Protein AF-A0A5R2MTB4-F1 (afdb_monomer)

Solvent-accessible surface area (backbone atoms only — not comparable to full-atom values): 5751 Å² total; per-residue (Å²): 139,72,75,44,76,37,57,49,99,86,66,50,75,76,49,72,48,70,83,84,78,91,50,62,71,60,52,53,50,53,51,49,52,56,50,51,51,52,52,51,54,51,52,53,53,51,52,52,53,51,50,52,51,50,50,54,56,41,57,78,72,37,96,46,72,67,54,30,52,53,53,50,51,50,52,54,53,52,50,50,53,54,49,55,50,52,61,56,47,56,59,58,63,74,65,72,126

Secondary structure (DSSP, 8-state):
--EEEEE-TTS-EEEEEEPPPP-HHHHHHHHHHHHHHHHHHHHHHHHHHHHHHHHHHHHTT-SSHHHHHHHHHHHHHHHHHHHHHHHHHHHHHTT--

Nearest PDB structures (foldseek):
  8jn2-assembly1_B  TM=5.077E-01  e=7.411E+00  dengue virus type 3

pLDDT: mean 89.37, std 12.82, range [38.25, 97.0]

Structure (mmCIF, N/CA/C/O backbone):
data_AF-A0A5R2MTB4-F1
#
_entry.id   AF-A0A5R2MTB4-F1
#
loop_
_atom_site.group_PDB
_atom_site.id
_atom_site.type_symbol
_atom_site.label_atom_id
_atom_site.label_alt_id
_atom_site.label_comp_id
_atom_site.label_asym_id
_atom_site.label_entity_id
_atom_site.label_seq_id
_atom_site.pdbx_PDB_ins_code
_atom_site.Cartn_x
_atom_site.Cartn_y
_atom_site.Cartn_z
_atom_site.occupancy
_atom_site.B_iso_or_equiv
_atom_site.auth_seq_id
_atom_site.auth_comp_id
_atom_site.auth_asym_id
_atom_site.auth_atom_id
_atom_site.pdbx_PDB_model_num
ATOM 1 N N . LEU A 1 1 ? -23.530 8.065 26.859 1.00 66.44 1 LEU A N 1
ATOM 2 C CA . LEU A 1 1 ? -23.652 7.293 28.114 1.00 66.44 1 LEU A CA 1
ATOM 3 C C . LEU A 1 1 ? -24.915 7.785 28.793 1.00 66.44 1 LEU A C 1
ATOM 5 O O . LEU A 1 1 ? -24.937 8.940 29.187 1.00 66.44 1 LEU A O 1
ATOM 9 N N . THR A 1 2 ? -25.973 6.983 28.827 1.00 78.31 2 THR A N 1
ATOM 10 C CA . THR A 1 2 ? -27.250 7.410 29.415 1.00 78.31 2 THR A CA 1
ATOM 11 C C . THR A 1 2 ? -27.372 6.758 30.780 1.00 78.31 2 THR A C 1
ATOM 13 O O . THR A 1 2 ? -27.256 5.538 30.891 1.00 78.31 2 THR A O 1
ATOM 16 N N . ILE A 1 3 ? -27.518 7.577 31.817 1.00 88.56 3 ILE A N 1
ATOM 17 C CA . ILE A 1 3 ? -27.753 7.128 33.188 1.00 88.56 3 ILE A CA 1
ATOM 18 C C . ILE A 1 3 ? -29.171 7.554 33.531 1.00 88.56 3 ILE A C 1
ATOM 20 O O . ILE A 1 3 ? -29.490 8.741 33.463 1.00 88.56 3 ILE A O 1
ATOM 24 N N . SER A 1 4 ? -30.014 6.588 33.878 1.00 91.88 4 SER A N 1
ATOM 25 C CA . SER A 1 4 ? -31.405 6.844 34.238 1.00 91.88 4 SER A CA 1
ATOM 26 C C . SER A 1 4 ? -31.572 6.691 35.748 1.00 91.88 4 SER A C 1
ATOM 28 O O . SER A 1 4 ? -31.203 5.646 36.290 1.00 91.88 4 SER A O 1
ATOM 30 N N . PRO A 1 5 ? -32.110 7.698 36.457 1.00 93.25 5 PRO A N 1
ATOM 31 C CA . PRO A 1 5 ? -32.365 7.577 37.884 1.00 93.25 5 PRO A CA 1
ATOM 32 C C . PRO A 1 5 ? -33.518 6.601 38.127 1.00 93.25 5 PRO A C 1
ATOM 34 O O . PRO A 1 5 ? -34.577 6.712 37.511 1.00 93.25 5 PRO A O 1
ATOM 37 N N . VAL A 1 6 ? -33.328 5.670 39.056 1.00 93.94 6 VAL A N 1
ATOM 38 C CA . VAL A 1 6 ? -34.391 4.793 39.554 1.00 93.94 6 VAL A CA 1
ATOM 39 C C . VAL A 1 6 ? -35.018 5.482 40.758 1.00 93.94 6 VAL A C 1
ATOM 41 O O . VAL A 1 6 ? -34.313 5.845 41.703 1.00 93.94 6 VAL A O 1
ATOM 44 N N . ARG A 1 7 ? -36.332 5.708 40.71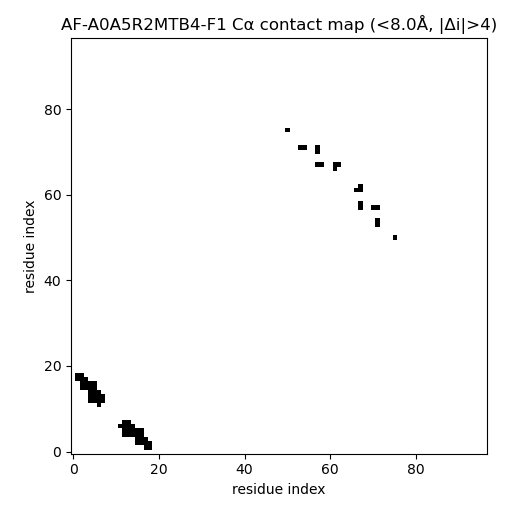2 1.00 96.69 7 ARG A N 1
ATOM 45 C CA . ARG A 1 7 ? -37.091 6.380 41.774 1.00 96.69 7 ARG A CA 1
ATOM 46 C C . ARG A 1 7 ? -38.009 5.388 42.479 1.00 96.69 7 ARG A C 1
ATOM 48 O O . ARG A 1 7 ? -38.539 4.487 41.837 1.00 96.69 7 ARG A O 1
ATOM 55 N N . ASN A 1 8 ? -38.195 5.556 43.784 1.00 94.25 8 ASN A N 1
ATOM 56 C CA . ASN A 1 8 ? -39.221 4.828 44.534 1.00 94.25 8 ASN A CA 1
ATOM 57 C C . ASN A 1 8 ? -40.617 5.461 44.329 1.00 94.25 8 ASN A C 1
ATOM 59 O O . ASN A 1 8 ? -40.749 6.488 43.662 1.00 94.25 8 ASN A O 1
ATOM 63 N N . ALA A 1 9 ? -41.656 4.877 44.936 1.00 94.25 9 ALA A N 1
ATOM 64 C CA . ALA A 1 9 ? -43.041 5.352 44.816 1.00 94.25 9 ALA A CA 1
ATOM 65 C C . ALA A 1 9 ? -43.263 6.799 45.306 1.00 94.25 9 ALA A C 1
ATOM 67 O O . ALA A 1 9 ? -44.195 7.455 44.856 1.00 94.25 9 ALA A O 1
ATOM 68 N N . SER A 1 10 ? -42.397 7.322 46.184 1.00 94.81 10 SER A N 1
ATOM 69 C CA . SER A 1 10 ? -42.436 8.719 46.638 1.00 94.81 10 SER A CA 1
ATOM 70 C C . SER A 1 10 ? -41.595 9.673 45.777 1.00 94.81 10 SER A C 1
ATOM 72 O O . SER A 1 10 ? -41.425 10.839 46.126 1.00 94.81 10 SER A O 1
ATOM 74 N N . GLY A 1 11 ? -41.040 9.202 44.655 1.00 92.81 11 GLY A N 1
ATOM 75 C CA . GLY A 1 11 ? -40.243 10.003 43.723 1.00 92.81 11 GLY A CA 1
ATOM 76 C C . GLY A 1 11 ? -38.782 10.231 44.142 1.00 92.81 11 GLY A C 1
ATOM 77 O O . GLY A 1 11 ? -38.019 10.846 43.384 1.00 92.81 11 GLY A O 1
ATOM 78 N N . ARG A 1 12 ? -38.351 9.713 45.301 1.00 96.50 12 ARG A N 1
ATOM 79 C CA . ARG A 1 12 ? -36.961 9.778 45.785 1.00 96.50 12 ARG A CA 1
ATOM 80 C C . ARG A 1 12 ? -36.077 8.902 44.898 1.00 96.50 12 ARG A C 1
ATOM 82 O O . ARG A 1 12 ? -36.415 7.752 44.629 1.00 96.50 12 ARG A O 1
ATOM 89 N N . ILE A 1 13 ? -34.937 9.430 44.454 1.00 95.12 13 ILE A N 1
ATOM 90 C CA . ILE A 1 13 ? -33.931 8.636 43.735 1.00 95.12 13 ILE A CA 1
ATOM 91 C C . ILE A 1 13 ? -33.340 7.616 44.712 1.00 95.12 13 ILE A C 1
ATOM 93 O O . ILE A 1 13 ? -32.851 7.993 45.774 1.00 95.12 13 ILE A O 1
ATOM 97 N N . VAL A 1 14 ? -33.398 6.340 44.344 1.00 95.12 14 VAL A N 1
ATOM 98 C CA . VAL A 1 14 ? -32.888 5.210 45.138 1.00 95.12 14 VAL A CA 1
ATOM 99 C C . VAL A 1 14 ? -31.780 4.439 44.421 1.00 95.12 14 VAL A C 1
ATOM 101 O O . VAL A 1 14 ? -31.163 3.559 45.007 1.00 95.12 14 VAL A O 1
ATOM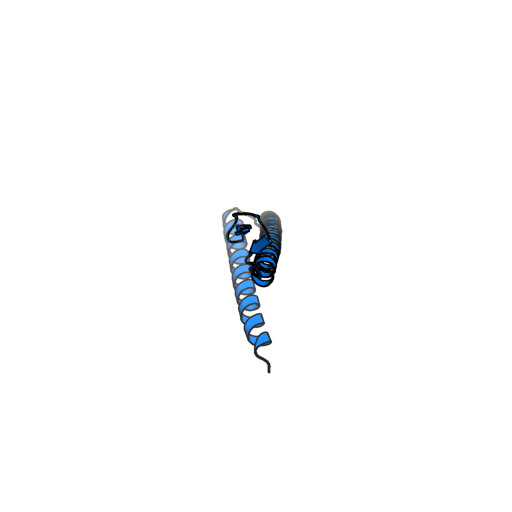 104 N N . GLY A 1 15 ? -31.496 4.776 43.163 1.00 93.56 15 GLY A N 1
ATOM 105 C CA . GLY A 1 15 ? -30.408 4.174 42.408 1.00 93.56 15 GLY A CA 1
ATOM 106 C C . GLY A 1 15 ? -30.264 4.770 41.017 1.00 93.56 15 GLY A C 1
ATOM 107 O O . GLY A 1 15 ? -30.956 5.720 40.642 1.00 93.56 15 GLY A O 1
ATOM 108 N N . ALA A 1 16 ? -29.367 4.181 40.239 1.00 93.19 16 ALA A N 1
ATOM 109 C CA . ALA A 1 16 ? -29.149 4.525 38.847 1.00 93.19 16 ALA A CA 1
ATOM 110 C C . ALA A 1 16 ? -29.105 3.245 38.015 1.00 93.19 16 ALA A C 1
ATOM 112 O O . ALA A 1 16 ? -28.408 2.294 38.363 1.00 93.19 16 ALA A O 1
ATOM 113 N N . SER A 1 17 ? -29.840 3.236 36.911 1.00 92.25 17 SER A N 1
ATOM 114 C CA . SER A 1 17 ? -29.741 2.199 35.894 1.00 92.25 17 SER A CA 1
ATOM 115 C C . SER A 1 17 ? -28.822 2.682 34.779 1.00 92.25 17 SER A C 1
ATOM 117 O O . SER A 1 17 ? -28.911 3.831 34.327 1.00 92.25 17 SER A O 1
ATOM 119 N N . LYS A 1 18 ? -27.919 1.805 34.344 1.00 89.94 18 LYS A N 1
ATOM 120 C CA . LYS A 1 18 ? -27.006 2.058 33.235 1.00 89.94 18 LYS A CA 1
ATOM 121 C C . LYS A 1 18 ? -26.806 0.784 32.431 1.00 89.94 18 LYS A C 1
ATOM 123 O O . LYS A 1 18 ? -26.637 -0.293 32.989 1.00 89.94 18 LYS A O 1
ATOM 128 N N . ILE A 1 19 ? -26.733 0.945 31.115 1.00 86.88 19 ILE A N 1
ATOM 129 C CA . ILE A 1 19 ? -26.306 -0.105 30.194 1.00 86.88 19 ILE A CA 1
ATOM 130 C C . ILE A 1 19 ? -24.844 0.166 29.830 1.00 86.88 19 ILE A C 1
ATOM 132 O O . ILE A 1 19 ? -24.515 1.229 29.293 1.00 86.88 19 ILE A O 1
ATOM 136 N N . ALA A 1 20 ? -23.959 -0.779 30.139 1.00 85.94 20 ALA A N 1
ATOM 137 C CA . ALA A 1 20 ? -22.591 -0.788 29.637 1.00 85.94 20 ALA A CA 1
ATOM 138 C C . ALA A 1 20 ? -22.526 -1.734 28.434 1.00 85.94 20 ALA A C 1
ATOM 140 O O . ALA A 1 20 ? -22.896 -2.899 28.542 1.00 85.94 20 ALA A O 1
ATOM 141 N N . ARG A 1 21 ? -22.089 -1.222 27.281 1.00 88.38 21 ARG A N 1
ATOM 142 C CA . ARG A 1 21 ? -21.806 -2.039 26.100 1.00 88.38 21 ARG A CA 1
ATOM 143 C C . ARG A 1 21 ? -20.301 -2.229 26.025 1.00 88.38 21 ARG A C 1
ATOM 145 O O . ARG A 1 21 ? -19.579 -1.233 25.994 1.00 88.38 21 ARG A O 1
ATOM 152 N N . ASP A 1 22 ? -19.854 -3.477 26.002 1.00 91.50 22 ASP A N 1
ATOM 153 C CA . ASP A 1 22 ? -18.458 -3.774 25.713 1.00 91.50 22 ASP A CA 1
ATOM 154 C C . ASP A 1 22 ? -18.155 -3.372 24.262 1.00 91.50 22 ASP A C 1
ATOM 156 O O . ASP A 1 22 ? -18.857 -3.762 23.328 1.00 91.50 22 ASP A O 1
ATOM 160 N N . ILE A 1 23 ? -17.148 -2.519 24.094 1.00 92.69 23 ILE A N 1
ATOM 161 C CA . ILE A 1 23 ? -16.662 -2.042 22.796 1.00 92.69 23 ILE A CA 1
ATOM 162 C C . ILE A 1 23 ? -15.178 -2.356 22.605 1.00 92.69 23 ILE A C 1
ATOM 164 O O . ILE A 1 23 ? -14.568 -1.826 21.679 1.00 92.69 23 ILE A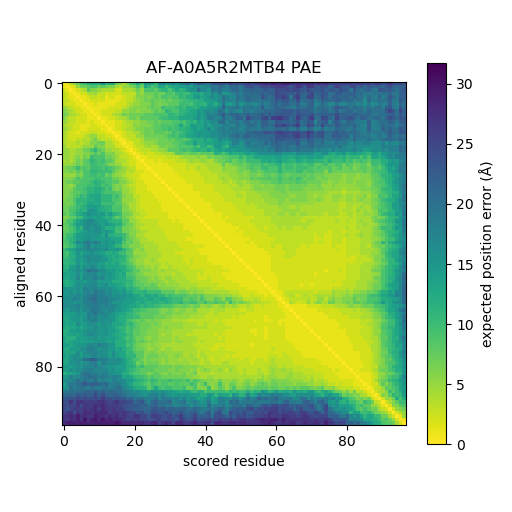 O 1
ATOM 168 N N . THR A 1 24 ? -14.589 -3.178 23.476 1.00 94.94 24 THR A N 1
ATOM 169 C CA . THR A 1 24 ? -13.150 -3.468 23.491 1.00 94.94 24 THR A CA 1
ATOM 170 C C . THR A 1 24 ? -12.703 -3.997 22.134 1.00 94.94 24 THR A C 1
ATOM 172 O O . THR A 1 24 ? -11.880 -3.368 21.475 1.00 94.94 24 THR A O 1
ATOM 175 N N . ALA A 1 25 ? -13.369 -5.038 21.625 1.00 95.75 25 ALA A N 1
ATOM 176 C CA . ALA A 1 25 ? -13.075 -5.606 20.309 1.00 95.75 25 ALA A CA 1
ATOM 177 C C . ALA A 1 25 ? -13.223 -4.587 19.159 1.00 95.75 25 ALA A C 1
ATOM 179 O O . ALA A 1 25 ? -12.412 -4.554 18.233 1.00 95.75 25 ALA A O 1
ATOM 180 N N . ALA A 1 26 ? -14.236 -3.715 19.221 1.00 94.75 26 ALA A N 1
ATOM 181 C CA . ALA A 1 26 ? -14.440 -2.679 18.208 1.00 94.75 26 ALA A CA 1
ATOM 182 C C . ALA A 1 26 ? -13.312 -1.634 18.231 1.00 94.75 26 ALA A C 1
ATOM 184 O O . ALA A 1 26 ? -12.823 -1.227 17.178 1.00 94.75 26 ALA A O 1
ATOM 185 N N . ARG A 1 27 ? -12.862 -1.232 19.427 1.00 95.94 27 ARG A N 1
ATOM 186 C CA . ARG A 1 27 ? -11.749 -0.291 19.614 1.00 95.94 27 ARG A CA 1
ATOM 187 C C . ARG A 1 27 ? -10.413 -0.883 19.186 1.00 95.94 27 ARG A C 1
ATOM 189 O O . ARG A 1 27 ? -9.642 -0.198 18.519 1.00 95.94 27 ARG A O 1
ATOM 196 N N . GLU A 1 28 ? -10.151 -2.139 19.520 1.00 96.81 28 GLU A N 1
ATOM 197 C CA . GLU A 1 28 ? -8.941 -2.844 19.092 1.00 96.81 28 GLU A CA 1
ATOM 198 C C . GLU A 1 28 ? -8.891 -3.004 17.570 1.00 96.81 28 GLU A C 1
ATOM 200 O O . GLU A 1 28 ? -7.850 -2.769 16.955 1.00 96.81 28 GLU A O 1
ATOM 205 N N . SER A 1 29 ? -10.023 -3.336 16.941 1.00 96.69 29 SER A N 1
ATOM 206 C CA . SER A 1 29 ? -10.132 -3.400 15.480 1.00 96.69 29 SER A CA 1
ATOM 207 C C . SER A 1 29 ? -9.880 -2.033 14.835 1.00 96.69 29 SER A C 1
ATOM 209 O O . SER A 1 29 ? -9.063 -1.918 13.919 1.00 96.69 29 SER A O 1
ATOM 211 N N . GLU A 1 30 ? -10.483 -0.968 15.373 1.00 97.00 30 GLU A N 1
ATOM 212 C CA . GLU A 1 30 ? -10.259 0.407 14.915 1.00 97.00 30 GLU A CA 1
ATOM 213 C C . GLU A 1 30 ? -8.773 0.801 14.999 1.00 97.00 30 GLU A C 1
ATOM 215 O O . GLU A 1 30 ? -8.206 1.344 14.046 1.00 97.00 30 GLU A O 1
ATOM 220 N N . GLN A 1 31 ? -8.111 0.500 16.117 1.00 96.81 31 GLN A N 1
ATOM 221 C CA . GLN A 1 31 ? -6.685 0.776 16.302 1.00 96.81 31 GLN A CA 1
ATOM 222 C C . GLN A 1 31 ? -5.810 -0.031 15.337 1.00 96.81 31 GLN A C 1
ATOM 224 O O . GLN A 1 31 ? -4.869 0.520 14.755 1.00 96.81 31 GLN A O 1
ATOM 229 N N . ARG A 1 32 ? -6.136 -1.311 15.124 1.00 96.12 32 ARG A N 1
ATOM 230 C CA . ARG A 1 32 ? -5.422 -2.188 14.191 1.00 96.12 32 ARG A CA 1
ATOM 231 C C . ARG A 1 32 ? -5.534 -1.682 12.757 1.00 96.12 32 ARG A C 1
ATOM 233 O O . ARG A 1 32 ? -4.515 -1.557 12.084 1.00 96.12 32 ARG A O 1
ATOM 240 N N . ILE A 1 33 ? -6.731 -1.301 12.313 1.00 96.31 33 ILE A N 1
ATOM 241 C CA . ILE A 1 33 ? -6.949 -0.716 10.982 1.00 96.31 33 ILE A CA 1
ATOM 242 C C . ILE A 1 33 ? -6.137 0.574 10.821 1.00 96.31 33 ILE A C 1
ATOM 244 O O . ILE A 1 33 ? -5.443 0.745 9.820 1.00 96.31 33 ILE A O 1
ATOM 248 N N . ARG A 1 34 ? -6.143 1.466 11.821 1.00 96.38 34 ARG A N 1
ATOM 249 C CA . ARG A 1 34 ? -5.341 2.705 11.789 1.00 96.38 34 ARG A CA 1
ATOM 250 C C . ARG A 1 34 ? -3.835 2.439 11.729 1.00 96.38 34 ARG A C 1
ATOM 252 O O . ARG A 1 34 ? -3.102 3.209 11.111 1.00 96.38 34 ARG A O 1
ATOM 259 N N . MET A 1 35 ? -3.346 1.394 12.394 1.00 96.69 35 MET A N 1
ATOM 260 C CA . MET A 1 35 ? -1.942 0.981 12.307 1.00 96.69 35 MET A CA 1
ATOM 261 C C . MET A 1 35 ? -1.609 0.466 10.903 1.00 96.69 35 MET A C 1
ATOM 263 O O . MET A 1 35 ? -0.662 0.955 10.294 1.00 96.69 35 MET A O 1
ATOM 267 N N . LEU A 1 36 ? -2.419 -0.451 10.369 1.00 96.19 36 LEU A N 1
ATOM 268 C CA . LEU A 1 36 ? -2.228 -1.009 9.028 1.00 96.19 36 LEU A CA 1
ATOM 269 C C . LEU A 1 36 ? -2.267 0.079 7.952 1.00 96.19 36 LEU A C 1
ATOM 271 O O . LEU A 1 36 ? -1.415 0.100 7.073 1.00 96.19 36 LEU A O 1
ATOM 275 N N . MET A 1 37 ? -3.187 1.040 8.061 1.00 96.50 37 MET A N 1
ATOM 276 C CA . MET A 1 37 ? -3.244 2.180 7.143 1.00 96.50 37 MET A CA 1
ATOM 277 C C . MET A 1 37 ? -1.968 3.024 7.177 1.00 96.50 37 MET A C 1
ATOM 279 O O . MET A 1 37 ? -1.503 3.475 6.131 1.00 96.50 37 MET A O 1
ATOM 283 N N . ARG A 1 38 ? -1.372 3.244 8.356 1.00 96.69 38 ARG A N 1
ATOM 284 C CA . ARG A 1 38 ? -0.085 3.952 8.461 1.00 96.69 38 ARG A CA 1
ATOM 285 C C . ARG A 1 38 ? 1.043 3.168 7.799 1.00 96.69 38 ARG A C 1
ATOM 287 O O . ARG A 1 38 ? 1.829 3.763 7.069 1.00 96.69 38 ARG A O 1
ATOM 294 N N . GLU A 1 39 ? 1.082 1.858 8.010 1.00 95.75 39 GLU A N 1
ATOM 295 C CA . GLU A 1 39 ? 2.087 0.982 7.406 1.00 95.75 39 GLU A CA 1
ATOM 296 C C . GLU A 1 39 ? 1.969 0.951 5.877 1.00 95.75 39 GLU A C 1
ATOM 298 O O . GLU A 1 39 ? 2.960 1.138 5.176 1.00 95.75 39 GLU A O 1
ATOM 303 N N . VAL A 1 40 ? 0.752 0.813 5.342 1.00 94.81 40 VAL A N 1
ATOM 304 C CA . VAL A 1 40 ? 0.500 0.877 3.894 1.00 94.81 40 VAL A CA 1
ATOM 305 C C . VAL A 1 40 ? 0.956 2.219 3.324 1.00 94.81 40 VAL A C 1
ATOM 307 O O . VAL A 1 40 ? 1.695 2.247 2.344 1.00 94.81 40 VAL A O 1
ATOM 310 N N . ASN A 1 41 ? 0.595 3.334 3.964 1.00 94.69 41 ASN A N 1
ATOM 311 C CA . ASN A 1 41 ? 1.034 4.660 3.521 1.00 94.69 41 ASN A CA 1
ATOM 312 C C . ASN A 1 41 ? 2.561 4.807 3.528 1.00 94.69 41 ASN A C 1
ATOM 314 O O . ASN A 1 41 ? 3.132 5.405 2.616 1.00 94.69 41 ASN A O 1
ATOM 318 N N . HIS A 1 42 ? 3.233 4.272 4.547 1.00 96.62 42 HIS A N 1
ATOM 319 C CA . HIS A 1 42 ? 4.689 4.262 4.609 1.00 96.62 42 HIS A CA 1
ATOM 320 C C . HIS A 1 42 ? 5.296 3.432 3.466 1.00 96.62 42 HIS A C 1
ATOM 322 O O . HIS A 1 42 ? 6.183 3.915 2.763 1.00 96.62 42 HIS A O 1
ATOM 328 N N . ARG A 1 43 ? 4.766 2.232 3.199 1.00 94.19 43 ARG A N 1
ATOM 329 C CA . ARG A 1 43 ? 5.218 1.377 2.088 1.00 94.19 43 ARG A CA 1
ATOM 330 C C . ARG A 1 43 ? 5.027 2.035 0.724 1.00 94.19 43 ARG A C 1
ATOM 332 O O . ARG A 1 43 ? 5.937 1.975 -0.096 1.00 94.19 43 ARG A O 1
ATOM 339 N N . VAL A 1 44 ? 3.902 2.714 0.505 1.00 94.12 44 VAL A N 1
ATOM 340 C CA . VAL A 1 44 ? 3.646 3.471 -0.732 1.00 94.12 44 VAL A CA 1
ATOM 341 C C . VAL A 1 44 ? 4.678 4.588 -0.915 1.00 94.12 44 VAL A C 1
ATOM 343 O O . VAL A 1 44 ? 5.260 4.723 -1.989 1.00 94.12 44 VAL A O 1
ATOM 346 N N . LYS A 1 45 ? 4.988 5.351 0.142 1.00 94.75 45 LYS A N 1
ATOM 347 C CA . LYS A 1 45 ? 6.047 6.376 0.083 1.00 94.75 45 LYS A CA 1
ATOM 348 C C . LYS A 1 45 ? 7.411 5.777 -0.268 1.00 94.75 45 LYS A C 1
ATOM 350 O O . LYS A 1 45 ? 8.136 6.353 -1.077 1.00 94.75 45 LYS A O 1
ATOM 355 N N . ASN A 1 46 ? 7.736 4.610 0.283 1.00 94.00 46 ASN A N 1
ATOM 356 C CA . ASN A 1 46 ? 8.977 3.909 -0.044 1.00 94.00 46 ASN A CA 1
ATOM 357 C C . ASN A 1 46 ? 9.003 3.450 -1.510 1.00 9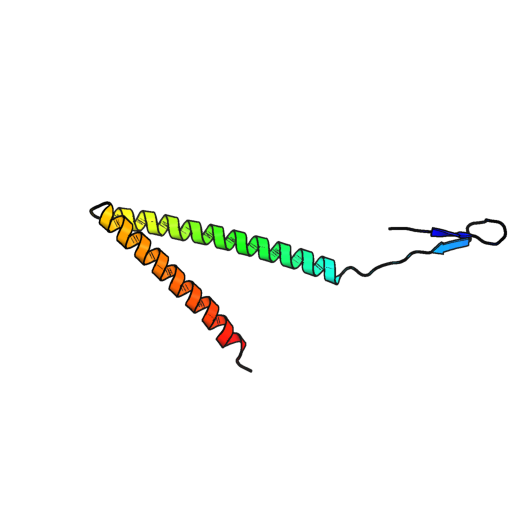4.00 46 ASN A C 1
ATOM 359 O O . ASN A 1 46 ? 10.030 3.594 -2.171 1.00 94.00 46 ASN A O 1
ATOM 363 N N . GLN A 1 47 ? 7.879 2.973 -2.055 1.00 92.81 47 GLN A N 1
ATOM 364 C CA . GLN A 1 47 ? 7.774 2.627 -3.478 1.00 92.81 47 GLN A CA 1
ATOM 365 C C . GLN A 1 47 ? 8.012 3.841 -4.383 1.00 92.81 47 GLN A C 1
ATOM 367 O O . GLN A 1 47 ? 8.729 3.724 -5.376 1.00 92.81 47 GLN A O 1
ATOM 372 N N . TYR A 1 48 ? 7.505 5.023 -4.020 1.00 95.44 48 TYR A N 1
ATOM 373 C CA . TYR A 1 48 ? 7.801 6.248 -4.769 1.00 95.44 48 TYR A CA 1
ATOM 374 C C . TYR A 1 48 ? 9.288 6.600 -4.759 1.00 95.44 48 TYR A C 1
ATOM 376 O O . TYR A 1 48 ? 9.828 6.965 -5.801 1.00 95.44 48 TYR A O 1
ATOM 384 N N . ALA A 1 49 ? 9.975 6.440 -3.626 1.00 96.56 49 ALA A N 1
ATOM 385 C CA . ALA A 1 49 ? 11.418 6.664 -3.560 1.00 96.56 49 ALA A CA 1
ATOM 386 C C . ALA A 1 49 ? 12.194 5.709 -4.488 1.00 96.56 49 ALA A C 1
ATOM 388 O O . ALA A 1 49 ? 13.117 6.135 -5.185 1.00 96.56 49 ALA A O 1
ATOM 389 N N . VAL A 1 50 ? 11.786 4.436 -4.553 1.00 94.12 50 VAL A N 1
ATOM 390 C CA . VAL A 1 50 ? 12.374 3.446 -5.470 1.00 94.12 50 VAL A CA 1
ATOM 391 C C . VAL A 1 50 ? 12.137 3.832 -6.931 1.00 94.12 50 VAL A C 1
ATOM 393 O O . VAL A 1 50 ? 13.079 3.807 -7.722 1.00 94.12 50 VAL A O 1
ATOM 396 N N . ILE A 1 51 ? 10.915 4.236 -7.291 1.00 95.19 51 ILE A N 1
ATOM 397 C CA . ILE A 1 51 ? 10.578 4.666 -8.657 1.00 95.19 51 ILE A CA 1
ATOM 398 C C . ILE A 1 51 ? 11.385 5.908 -9.053 1.00 95.19 51 ILE A C 1
ATOM 400 O O . ILE A 1 51 ? 11.953 5.947 -10.141 1.00 95.19 51 ILE A O 1
ATOM 404 N N . LEU A 1 52 ? 11.502 6.901 -8.168 1.00 96.69 52 LEU A N 1
ATOM 405 C CA . LEU A 1 52 ? 12.304 8.100 -8.429 1.00 96.69 52 LEU A CA 1
ATOM 406 C C . LEU A 1 52 ? 13.789 7.769 -8.623 1.00 96.69 52 LEU A C 1
ATOM 408 O O . LEU A 1 52 ? 14.420 8.295 -9.540 1.00 96.69 52 LEU A O 1
ATOM 412 N N . SER A 1 53 ? 14.342 6.872 -7.801 1.00 95.81 53 SER A N 1
ATOM 413 C CA . SER A 1 53 ? 15.721 6.391 -7.952 1.00 95.81 53 SER A CA 1
ATOM 414 C C . SER A 1 53 ? 15.922 5.671 -9.289 1.00 95.81 53 SER A C 1
ATOM 416 O O . SER A 1 53 ? 16.873 5.951 -10.016 1.00 95.81 53 SER A O 1
ATOM 418 N N . MET A 1 54 ? 14.975 4.807 -9.665 1.00 94.88 54 MET A N 1
ATOM 419 C CA . MET A 1 54 ? 14.975 4.100 -10.945 1.00 94.88 54 MET A CA 1
ATOM 420 C C . MET A 1 54 ? 14.933 5.068 -12.128 1.00 94.88 54 MET A C 1
ATOM 422 O O . MET A 1 54 ? 15.707 4.904 -13.068 1.00 94.88 54 MET A O 1
ATOM 426 N N . ILE A 1 55 ? 14.067 6.082 -12.086 1.00 96.56 55 ILE A N 1
ATOM 427 C CA . ILE A 1 55 ? 13.988 7.125 -13.114 1.00 96.56 55 ILE A CA 1
ATOM 428 C C . ILE A 1 55 ? 15.336 7.837 -13.247 1.00 96.56 55 ILE A C 1
ATOM 430 O O . ILE A 1 55 ? 15.879 7.913 -14.347 1.00 96.56 55 ILE A O 1
ATOM 434 N N . ARG A 1 56 ? 15.912 8.297 -12.130 1.00 96.31 56 ARG A N 1
ATOM 435 C CA . ARG A 1 56 ? 17.203 8.997 -12.122 1.00 96.31 56 ARG A CA 1
ATOM 436 C C . ARG A 1 56 ? 18.321 8.139 -12.716 1.00 96.31 56 ARG A C 1
ATOM 438 O O . ARG A 1 56 ? 19.085 8.621 -13.546 1.00 96.31 56 ARG A O 1
ATOM 445 N N . GLU A 1 57 ? 18.393 6.873 -12.321 1.00 95.38 57 GLU A N 1
ATOM 446 C CA . GLU A 1 57 ? 19.409 5.942 -12.815 1.00 95.38 57 GLU A CA 1
ATOM 447 C C . GLU A 1 57 ? 19.225 5.614 -14.300 1.00 95.38 57 GLU A C 1
ATOM 449 O O . GLU A 1 57 ? 20.198 5.475 -15.033 1.00 95.38 57 GLU A O 1
ATOM 454 N N . THR A 1 58 ? 17.978 5.505 -14.763 1.00 94.69 58 THR A N 1
ATOM 455 C CA . THR A 1 58 ? 17.677 5.248 -16.179 1.00 94.69 58 THR A CA 1
ATOM 456 C C . THR A 1 58 ? 18.051 6.451 -17.036 1.00 94.69 58 THR A C 1
ATOM 458 O O . THR A 1 58 ? 18.689 6.283 -18.069 1.00 94.69 58 THR A O 1
ATOM 461 N N . ASN A 1 59 ? 17.744 7.667 -16.576 1.00 95.00 59 ASN A N 1
ATOM 462 C CA . ASN A 1 59 ? 18.113 8.900 -17.269 1.00 95.00 59 ASN A CA 1
ATOM 463 C C . ASN A 1 59 ? 19.633 9.030 -17.453 1.00 95.00 59 ASN A C 1
ATOM 465 O O . ASN A 1 59 ? 20.084 9.440 -18.511 1.00 95.00 59 ASN A O 1
ATOM 469 N N . ASN A 1 60 ? 20.427 8.628 -16.455 1.00 93.44 60 ASN A N 1
ATOM 470 C CA . ASN A 1 60 ? 21.892 8.660 -16.543 1.00 93.44 60 ASN A CA 1
ATOM 471 C C . ASN A 1 60 ? 22.484 7.650 -17.544 1.00 93.44 60 ASN A C 1
ATOM 473 O O . ASN A 1 60 ? 23.663 7.752 -17.868 1.00 93.44 60 ASN A O 1
ATOM 477 N N . ARG A 1 61 ? 21.707 6.649 -17.976 1.00 91.69 61 ARG A N 1
ATOM 478 C CA . ARG A 1 61 ? 22.160 5.540 -18.834 1.00 91.69 61 ARG A CA 1
ATOM 479 C C . ARG A 1 61 ? 21.496 5.511 -20.211 1.00 91.69 61 ARG A C 1
ATOM 481 O O . ARG A 1 61 ? 21.788 4.601 -20.974 1.00 91.69 61 ARG A O 1
ATOM 488 N N . SER A 1 62 ? 20.565 6.422 -20.484 1.00 94.50 62 SER A N 1
ATOM 489 C CA . SER A 1 62 ? 19.816 6.446 -21.742 1.00 94.50 62 SER A CA 1
ATOM 490 C C . SER A 1 62 ? 20.403 7.498 -22.667 1.00 94.50 62 SER A C 1
ATOM 492 O O . SER A 1 62 ? 20.604 8.636 -22.242 1.00 94.50 62 SER A O 1
ATOM 494 N N . ASP A 1 63 ? 20.608 7.146 -23.932 1.00 93.19 63 ASP A N 1
ATOM 495 C CA . ASP A 1 63 ? 21.218 8.061 -24.901 1.00 93.19 63 ASP A CA 1
ATOM 496 C C . ASP A 1 63 ? 20.190 9.031 -25.501 1.00 93.19 63 ASP A C 1
ATOM 498 O O . ASP A 1 63 ? 20.535 10.093 -26.022 1.00 93.19 63 ASP A O 1
ATOM 502 N N . ASN A 1 64 ? 18.902 8.675 -25.442 1.00 96.12 64 ASN A N 1
ATOM 503 C CA . ASN A 1 64 ? 17.813 9.483 -25.981 1.00 96.12 64 ASN A CA 1
ATOM 504 C C . ASN A 1 64 ? 16.486 9.296 -25.209 1.00 96.12 64 ASN A C 1
ATOM 506 O O . ASN A 1 64 ? 16.305 8.299 -24.502 1.00 96.12 64 ASN A O 1
ATOM 510 N N . PRO A 1 65 ? 15.521 10.227 -25.362 1.00 95.50 65 PRO A N 1
ATOM 511 C CA . PRO A 1 65 ? 14.246 10.167 -24.644 1.00 95.50 65 PRO A CA 1
ATOM 512 C C . PRO A 1 65 ? 13.399 8.917 -24.921 1.00 95.50 65 PRO A C 1
ATOM 514 O O . PRO A 1 65 ? 12.712 8.445 -24.017 1.00 95.50 65 PRO A O 1
ATOM 517 N N . ALA A 1 66 ? 13.442 8.371 -26.141 1.00 96.44 66 ALA A N 1
ATOM 518 C CA . ALA A 1 66 ? 12.647 7.197 -26.503 1.00 96.44 66 ALA 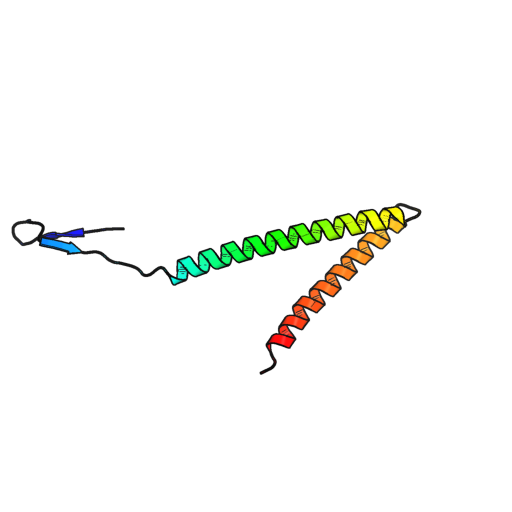A CA 1
ATOM 519 C C . ALA A 1 66 ? 13.173 5.929 -25.810 1.00 96.44 66 ALA A C 1
ATOM 521 O O . ALA A 1 66 ? 12.399 5.110 -25.317 1.00 96.44 66 ALA A O 1
ATOM 522 N N . GLU A 1 67 ? 14.496 5.793 -25.720 1.00 96.12 67 GLU A N 1
ATOM 523 C CA . GLU A 1 67 ? 15.140 4.724 -24.962 1.00 96.12 67 GLU A CA 1
ATOM 524 C C . GLU A 1 67 ? 14.846 4.842 -23.462 1.00 96.12 67 GLU A C 1
ATOM 526 O O . GLU A 1 67 ? 14.471 3.854 -22.828 1.00 96.12 67 GLU A O 1
ATOM 531 N N . PHE A 1 68 ? 14.942 6.053 -22.907 1.00 96.25 68 PHE A N 1
ATOM 532 C CA . PHE A 1 68 ? 14.605 6.313 -21.509 1.00 96.25 68 PHE A CA 1
ATOM 533 C C . PHE A 1 68 ? 13.171 5.878 -21.176 1.00 96.25 68 PHE A C 1
ATOM 535 O O . PHE A 1 68 ? 12.956 5.143 -20.207 1.00 96.25 68 PHE A O 1
ATOM 542 N N . GLU A 1 69 ? 12.192 6.287 -21.990 1.00 96.94 69 GLU A N 1
ATOM 543 C CA . GLU A 1 69 ? 10.790 5.899 -21.812 1.00 96.94 69 GLU A CA 1
ATOM 544 C C . GLU A 1 69 ? 10.630 4.373 -21.849 1.00 96.94 69 GLU A C 1
ATOM 546 O O . GLU A 1 69 ? 10.006 3.781 -20.959 1.00 96.94 69 GLU A O 1
ATOM 551 N N . ALA A 1 70 ? 11.229 3.725 -22.853 1.00 96.31 70 ALA A N 1
ATOM 552 C CA . ALA A 1 70 ? 11.159 2.282 -23.019 1.00 96.31 70 ALA A CA 1
ATOM 553 C C . ALA A 1 70 ? 11.725 1.541 -21.797 1.00 96.31 70 ALA A C 1
ATOM 555 O O . ALA A 1 70 ? 11.051 0.655 -21.259 1.00 96.31 70 ALA A O 1
ATOM 556 N N . GLN A 1 71 ? 12.906 1.944 -21.318 1.00 96.62 71 GLN A N 1
ATOM 557 C CA . GLN A 1 71 ? 13.578 1.325 -20.175 1.00 96.62 71 GLN A CA 1
ATOM 558 C C . GLN A 1 71 ? 12.836 1.566 -18.850 1.00 96.62 71 GLN A C 1
ATOM 560 O O . GLN A 1 71 ? 12.688 0.637 -18.051 1.00 96.62 71 GLN A O 1
ATOM 565 N N . VAL A 1 72 ? 12.335 2.782 -18.594 1.00 96.19 72 VAL A N 1
ATOM 566 C CA . VAL A 1 72 ? 11.552 3.072 -17.376 1.00 96.19 72 VAL A CA 1
ATOM 567 C C . VAL A 1 72 ? 10.280 2.228 -17.351 1.00 96.19 72 VAL A C 1
ATOM 569 O O . VAL A 1 72 ? 9.983 1.585 -16.341 1.00 96.19 72 VAL A O 1
ATOM 572 N N . ARG A 1 73 ? 9.549 2.177 -18.470 1.00 96.31 73 ARG A N 1
ATOM 573 C CA . ARG A 1 73 ? 8.326 1.376 -18.588 1.00 96.31 73 ARG A CA 1
ATOM 574 C C . ARG A 1 73 ? 8.600 -0.106 -18.343 1.00 96.31 73 ARG A C 1
ATOM 576 O O . ARG A 1 73 ? 7.862 -0.743 -17.591 1.00 96.31 73 ARG A O 1
ATOM 583 N N . GLU A 1 74 ? 9.654 -0.655 -18.943 1.00 96.31 74 GLU A N 1
ATOM 584 C CA . GLU A 1 74 ? 10.029 -2.058 -18.754 1.00 96.31 74 GLU A CA 1
ATOM 585 C C . GLU A 1 74 ? 10.313 -2.373 -17.280 1.00 96.31 74 GLU A C 1
ATOM 587 O O . GLU A 1 74 ? 9.779 -3.346 -16.740 1.00 96.31 74 GLU A O 1
ATOM 592 N N . ARG A 1 75 ? 11.093 -1.522 -16.606 1.00 94.94 75 ARG A N 1
ATOM 593 C CA . ARG A 1 75 ? 11.460 -1.712 -15.198 1.00 94.94 75 ARG A CA 1
ATOM 594 C C . ARG A 1 75 ? 10.263 -1.587 -14.256 1.00 94.94 75 ARG A C 1
ATOM 596 O O . ARG A 1 75 ? 10.151 -2.390 -13.331 1.00 94.94 75 ARG A O 1
ATOM 603 N N . ILE A 1 76 ? 9.340 -0.651 -14.499 1.00 94.31 76 ILE A N 1
ATOM 604 C CA . ILE A 1 76 ? 8.089 -0.542 -13.726 1.00 94.31 76 ILE A CA 1
ATOM 605 C C . ILE A 1 76 ? 7.244 -1.811 -13.893 1.00 94.31 76 ILE A C 1
ATOM 607 O O . ILE A 1 76 ? 6.785 -2.384 -12.905 1.00 94.31 76 ILE A O 1
ATOM 611 N N . MET A 1 77 ? 7.082 -2.298 -15.126 1.00 95.06 77 MET A N 1
ATOM 612 C CA . MET A 1 77 ? 6.319 -3.522 -15.392 1.00 95.06 77 MET A CA 1
ATOM 613 C C . MET A 1 77 ? 6.987 -4.757 -14.777 1.00 95.06 77 MET A C 1
ATOM 615 O O . MET A 1 77 ? 6.301 -5.633 -14.251 1.00 95.06 77 MET A O 1
ATOM 619 N N . ALA A 1 78 ? 8.320 -4.834 -14.805 1.00 93.25 78 ALA A N 1
ATOM 620 C CA . ALA A 1 78 ? 9.071 -5.892 -14.137 1.00 93.25 78 ALA A CA 1
ATOM 621 C C . ALA A 1 78 ? 8.885 -5.850 -12.612 1.00 93.25 78 ALA A C 1
ATOM 623 O O . ALA A 1 78 ? 8.641 -6.890 -12.004 1.00 93.25 78 ALA A O 1
ATOM 624 N N . LEU A 1 79 ? 8.927 -4.660 -12.003 1.00 91.25 79 LEU A N 1
ATOM 625 C CA . LEU A 1 79 ? 8.669 -4.480 -10.574 1.00 91.25 79 LEU A CA 1
ATOM 626 C C . LEU A 1 79 ? 7.242 -4.907 -10.195 1.00 91.25 79 LEU A C 1
ATOM 628 O O . LEU A 1 79 ? 7.072 -5.585 -9.184 1.00 91.25 79 LEU A O 1
ATOM 632 N N . SER A 1 80 ? 6.241 -4.576 -11.021 1.00 90.94 80 SER A N 1
ATOM 633 C CA . SER A 1 80 ? 4.851 -5.014 -10.824 1.00 90.94 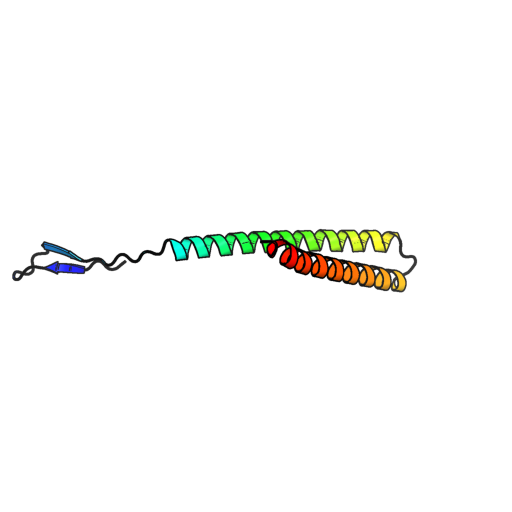80 SER A CA 1
ATOM 634 C C . SER A 1 80 ? 4.730 -6.537 -10.836 1.00 90.94 80 SER A C 1
ATOM 636 O O . SER A 1 80 ? 4.189 -7.109 -9.898 1.00 90.94 80 SER A O 1
ATOM 638 N N . ARG A 1 81 ? 5.307 -7.215 -11.840 1.00 91.69 81 ARG A N 1
ATOM 639 C CA . ARG A 1 81 ? 5.281 -8.688 -11.909 1.00 91.69 81 ARG A CA 1
ATOM 640 C C . ARG A 1 81 ? 5.959 -9.331 -10.701 1.00 91.69 81 ARG A C 1
ATOM 642 O O . ARG A 1 81 ? 5.440 -10.295 -10.147 1.00 91.69 81 ARG A O 1
ATOM 649 N N . SER A 1 82 ? 7.102 -8.794 -10.273 1.00 88.19 82 SER A N 1
ATOM 650 C CA . SER A 1 82 ? 7.787 -9.261 -9.062 1.00 88.19 82 SER A CA 1
ATOM 651 C C . SER A 1 82 ? 6.935 -9.053 -7.808 1.00 88.19 82 SER A C 1
ATOM 653 O O . SER A 1 82 ? 6.920 -9.914 -6.932 1.00 88.19 82 SER A O 1
ATOM 655 N N . HIS A 1 83 ? 6.199 -7.942 -7.724 1.00 85.44 83 HIS A N 1
ATOM 656 C CA . HIS A 1 83 ? 5.272 -7.686 -6.626 1.00 85.44 83 HIS A CA 1
ATOM 657 C C . H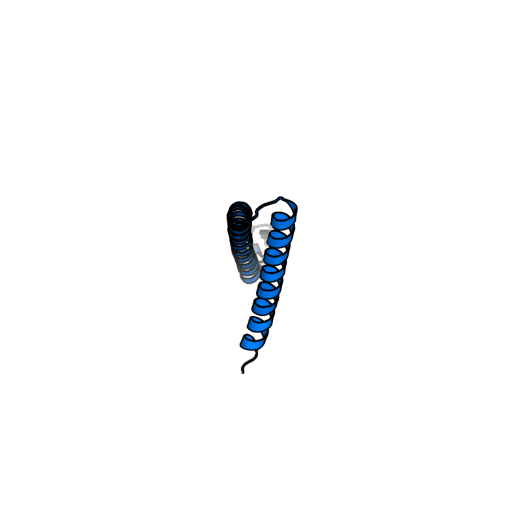IS A 1 83 ? 4.125 -8.707 -6.600 1.00 85.44 83 HIS A C 1
ATOM 659 O O . HIS A 1 83 ? 3.877 -9.303 -5.553 1.00 85.44 83 HIS A O 1
ATOM 665 N N . ASP A 1 84 ? 3.500 -8.988 -7.744 1.00 87.19 84 ASP A N 1
ATOM 666 C CA . ASP A 1 84 ? 2.422 -9.981 -7.858 1.00 87.19 84 ASP A CA 1
ATOM 667 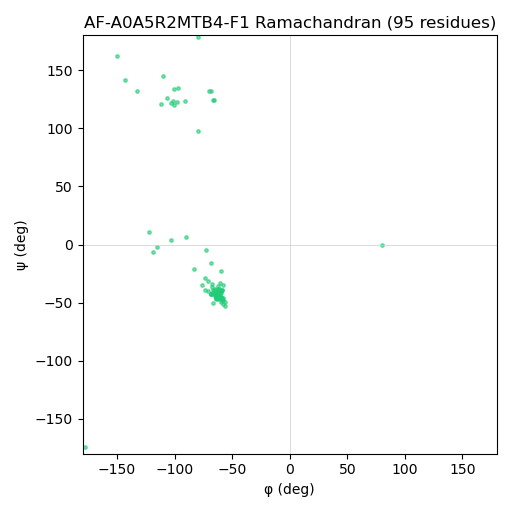C C . ASP A 1 84 ? 2.896 -11.398 -7.485 1.00 87.19 84 ASP A C 1
ATOM 669 O O . ASP A 1 84 ? 2.189 -12.160 -6.818 1.00 87.19 84 ASP A O 1
ATOM 673 N N . LEU A 1 85 ? 4.126 -11.756 -7.868 1.00 84.94 85 LEU A N 1
ATOM 674 C CA . LEU A 1 85 ? 4.749 -13.027 -7.492 1.00 84.94 85 LEU A CA 1
ATOM 675 C C . LEU A 1 85 ? 4.985 -13.135 -5.983 1.00 84.94 85 LEU A C 1
ATOM 677 O O . LEU A 1 85 ? 4.688 -14.174 -5.401 1.00 84.94 85 LEU A O 1
ATOM 681 N N . LEU A 1 86 ? 5.475 -12.076 -5.334 1.00 80.50 86 LEU A N 1
ATOM 682 C CA . LEU A 1 86 ? 5.669 -12.067 -3.881 1.00 80.50 86 LEU A CA 1
ATOM 683 C C . LEU A 1 86 ? 4.337 -12.188 -3.137 1.00 80.50 86 LEU A C 1
ATOM 685 O O . LEU A 1 86 ? 4.215 -13.008 -2.230 1.00 80.50 86 LEU A O 1
ATOM 689 N N . VAL A 1 87 ? 3.325 -11.427 -3.560 1.00 80.44 87 VAL A N 1
ATOM 690 C CA . VAL A 1 87 ? 1.984 -11.490 -2.966 1.00 80.44 87 VAL A CA 1
ATOM 691 C C . VAL A 1 87 ? 1.379 -12.884 -3.145 1.00 80.44 87 VAL A C 1
ATOM 693 O O . VAL A 1 87 ? 0.826 -13.431 -2.200 1.00 80.44 87 VAL A O 1
ATOM 696 N N . SER A 1 88 ? 1.511 -13.502 -4.319 1.00 73.00 88 SER A N 1
ATOM 697 C CA . SER A 1 88 ? 0.972 -14.849 -4.56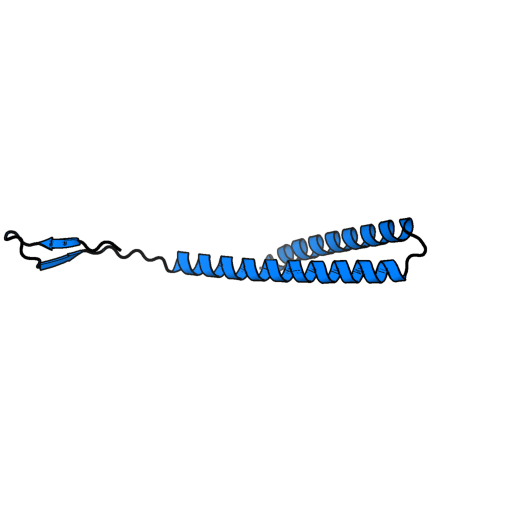1 1.00 73.00 88 SER A CA 1
ATOM 698 C C . SER A 1 88 ? 1.769 -15.977 -3.886 1.00 73.00 88 SER A C 1
ATOM 700 O O . SER A 1 88 ? 1.185 -17.003 -3.526 1.00 73.00 88 SER A O 1
ATOM 702 N N . ALA A 1 89 ? 3.080 -15.810 -3.680 1.00 65.56 89 ALA A N 1
ATOM 703 C CA . ALA A 1 89 ? 3.930 -16.781 -2.990 1.00 65.56 89 ALA A CA 1
ATOM 704 C C . ALA A 1 89 ? 3.692 -16.805 -1.470 1.00 65.56 89 ALA A C 1
ATOM 706 O O . ALA A 1 89 ? 3.621 -17.894 -0.895 1.00 65.56 89 ALA A O 1
ATOM 707 N N . ASP A 1 90 ? 3.479 -15.646 -0.835 1.00 58.38 90 ASP A N 1
ATOM 708 C CA . ASP A 1 90 ? 3.135 -15.552 0.597 1.00 58.38 90 ASP A CA 1
ATOM 709 C C . ASP A 1 90 ? 1.851 -16.337 0.928 1.00 58.38 90 ASP A C 1
ATOM 711 O O . ASP A 1 90 ? 1.746 -16.986 1.970 1.00 58.38 90 ASP A O 1
ATOM 715 N N . TRP A 1 91 ? 0.891 -16.369 -0.002 1.00 56.53 91 TRP A N 1
ATOM 716 C CA . TRP A 1 91 ? -0.352 -17.131 0.157 1.00 56.53 91 TRP A CA 1
ATOM 717 C C . TRP A 1 91 ? -0.132 -18.649 0.075 1.00 56.53 91 TRP A C 1
ATOM 719 O O . TRP A 1 91 ? -0.824 -19.415 0.749 1.00 56.53 91 TRP A O 1
ATOM 729 N N . LYS A 1 92 ? 0.856 -19.108 -0.705 1.00 53.97 92 LYS A N 1
ATOM 730 C CA . LYS A 1 92 ? 1.220 -20.533 -0.782 1.00 53.97 92 LYS A CA 1
ATOM 731 C C . LYS A 1 92 ? 2.024 -20.993 0.437 1.00 53.97 92 LYS A C 1
ATOM 733 O O . LYS A 1 92 ? 1.814 -22.112 0.896 1.00 53.97 92 LYS A O 1
ATOM 738 N N . GLY A 1 93 ? 2.877 -20.134 1.002 1.00 52.22 93 GLY A N 1
ATOM 739 C CA . GLY A 1 93 ? 3.622 -20.417 2.237 1.00 52.22 93 GLY A CA 1
ATOM 740 C C . GLY A 1 93 ? 2.731 -20.526 3.481 1.00 52.22 93 GLY A C 1
ATOM 741 O O . GLY A 1 93 ? 2.966 -21.379 4.332 1.00 52.22 93 GLY A O 1
ATOM 742 N N . ALA A 1 94 ? 1.649 -19.742 3.549 1.00 54.25 94 ALA A N 1
ATOM 743 C CA . ALA A 1 94 ? 0.676 -19.783 4.646 1.00 54.25 94 ALA A CA 1
ATOM 744 C C . ALA A 1 94 ? -0.241 -21.031 4.654 1.00 54.25 94 ALA A C 1
ATOM 746 O O . ALA A 1 94 ? -1.027 -21.205 5.584 1.00 54.25 94 ALA A O 1
ATOM 747 N N . THR A 1 95 ? -0.154 -21.898 3.635 1.00 51.59 95 THR A N 1
ATOM 748 C CA . THR A 1 95 ? -0.999 -23.104 3.496 1.00 51.59 95 THR A CA 1
ATOM 749 C C . THR A 1 95 ? -0.266 -24.406 3.869 1.00 51.59 95 THR A C 1
ATOM 751 O O . THR A 1 95 ? -0.843 -25.488 3.769 1.00 51.59 95 THR A O 1
ATOM 754 N N . LEU A 1 96 ? 0.984 -24.346 4.336 1.00 47.09 96 LEU A N 1
ATOM 755 C CA . LEU A 1 96 ? 1.684 -25.530 4.846 1.00 47.09 96 LEU A CA 1
ATOM 756 C C . LEU A 1 96 ? 1.224 -25.825 6.283 1.00 47.09 96 LEU A C 1
ATOM 758 O O . LEU A 1 96 ? 1.660 -25.181 7.235 1.00 47.09 96 LEU A O 1
ATOM 762 N N . ARG A 1 97 ? 0.276 -26.762 6.388 1.00 38.25 97 ARG A N 1
ATOM 763 C CA . ARG A 1 97 ? -0.131 -27.442 7.625 1.00 38.25 97 ARG A CA 1
ATOM 764 C C . ARG A 1 97 ? 0.883 -28.499 8.034 1.00 38.25 97 ARG A C 1
ATOM 766 O O . ARG A 1 97 ? 1.400 -29.178 7.119 1.00 38.25 97 ARG A O 1
#

Radius of gyration: 28.85 Å; Cα contacts (8 Å, |Δi|>4): 35; chains: 1; bounding box: 65×38×73 Å

Foldseek 3Di:
DDWDFDADPVRDGPDIDDDDDDCPVVVVVVVVVVVVVVVVVVVVVVVVVVLVVQLVVLVVVDPDPVSSVVSSVVVVVVVVVVVVVVVVVVVVVVPDD

Sequence (97 aa):
LTISPVRNASGRIVGASKIARDITAARESEQRIRMLMREVNHRVKNQYAVILSMIRETNNRSDNPAEFEAQVRERIMALSRSHDLLVSADWKGATLR

Mean predicted aligned error: 9.37 Å